Protein AF-A0A3C1NHT1-F1 (afdb_monomer)

Solvent-accessible surface area (backbone atoms only — not comparable to full-atom values): 5479 Å² total; per-residue (Å²): 136,80,78,82,77,90,65,84,77,73,46,73,69,42,51,49,24,50,51,50,23,46,54,56,49,50,52,50,53,50,70,74,44,83,74,85,46,73,70,60,48,53,52,49,54,51,52,51,52,51,50,50,52,51,43,41,73,72,68,49,60,51,35,68,58,48,34,50,53,43,55,72,67,50,74,67,88,80,75,82,70,76,88,74,79,85,89,131

Secondary structure (DSSP, 8-state):
-PPP--S----HHHHHHHHHHHHHHHHHHHHH--S--HHHHHHHHHHHHHHHHHHHHTT---HHHHHHHHHHHS--TT----------

Mean predicted aligned error: 11.05 Å

Structure (mmCIF, N/CA/C/O backbone):
data_AF-A0A3C1NHT1-F1
#
_entry.id   AF-A0A3C1NHT1-F1
#
loop_
_atom_site.group_PDB
_atom_site.id
_atom_site.type_symbol
_atom_site.label_atom_id
_atom_site.label_alt_id
_atom_site.label_comp_id
_atom_site.label_asym_id
_atom_site.label_entity_id
_atom_site.label_seq_id
_atom_site.pdbx_PDB_ins_code
_atom_site.Cartn_x
_atom_site.Cartn_y
_atom_site.Cartn_z
_atom_site.occupancy
_atom_site.B_iso_or_equiv
_atom_site.auth_seq_id
_atom_site.auth_comp_id
_atom_site.auth_asym_id
_atom_site.auth_atom_id
_atom_site.pdbx_PDB_model_num
ATOM 1 N N . MET A 1 1 ? -25.401 18.890 17.629 1.00 41.22 1 MET A N 1
ATOM 2 C CA . MET A 1 1 ? -25.029 17.580 17.056 1.00 41.22 1 MET A CA 1
ATOM 3 C C . MET A 1 1 ? -24.296 17.858 15.760 1.00 41.22 1 MET A C 1
ATOM 5 O O . MET A 1 1 ? -24.938 18.216 14.784 1.00 41.22 1 MET A O 1
ATOM 9 N N . SER A 1 2 ? -22.965 17.821 15.782 1.00 47.41 2 SER A N 1
ATOM 10 C CA . SER A 1 2 ? -22.165 17.898 14.555 1.00 47.41 2 SER A CA 1
ATOM 11 C C . SER A 1 2 ? -22.128 16.508 13.907 1.00 47.41 2 SER A C 1
ATOM 13 O O . SER A 1 2 ? -22.124 15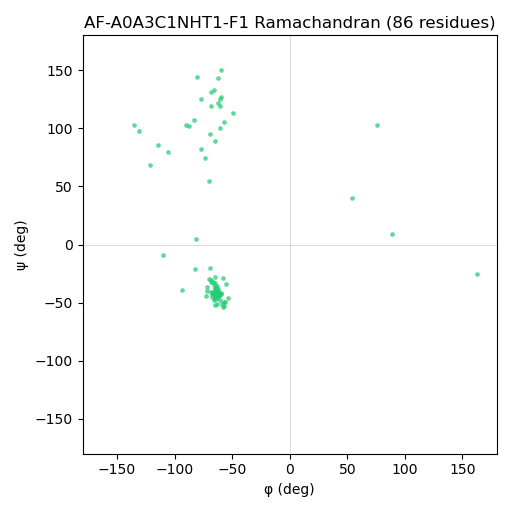.522 14.649 1.00 47.41 2 SER A O 1
ATOM 15 N N . PRO A 1 3 ? -22.142 16.399 12.568 1.00 49.28 3 PRO A N 1
ATOM 16 C CA . PRO A 1 3 ? -22.047 15.110 11.893 1.00 49.28 3 PRO A CA 1
ATOM 17 C C . PRO A 1 3 ? -20.702 14.448 12.233 1.00 49.28 3 PRO A C 1
ATOM 19 O O . PRO A 1 3 ? -19.704 15.166 12.359 1.00 49.28 3 PRO A O 1
ATOM 22 N N . PRO A 1 4 ? -20.652 13.111 12.400 1.00 53.38 4 PRO A N 1
ATOM 23 C CA . PRO A 1 4 ? -19.398 12.418 12.642 1.00 53.38 4 PRO A CA 1
ATOM 24 C C . PRO A 1 4 ? -18.481 12.691 11.457 1.00 53.38 4 PRO A C 1
ATOM 26 O O . PRO A 1 4 ? -18.871 12.555 10.296 1.00 53.38 4 PRO A O 1
ATOM 29 N N . HIS A 1 5 ? -17.279 13.160 11.758 1.00 49.34 5 HIS A N 1
ATOM 30 C CA . HIS A 1 5 ? -16.265 13.428 10.765 1.00 49.34 5 HIS A CA 1
ATOM 31 C C . HIS A 1 5 ? -15.935 12.121 10.038 1.00 49.34 5 HIS A C 1
ATOM 33 O O . HIS A 1 5 ? -15.150 11.316 10.515 1.00 49.34 5 HIS A O 1
ATOM 39 N N . ALA A 1 6 ? -16.495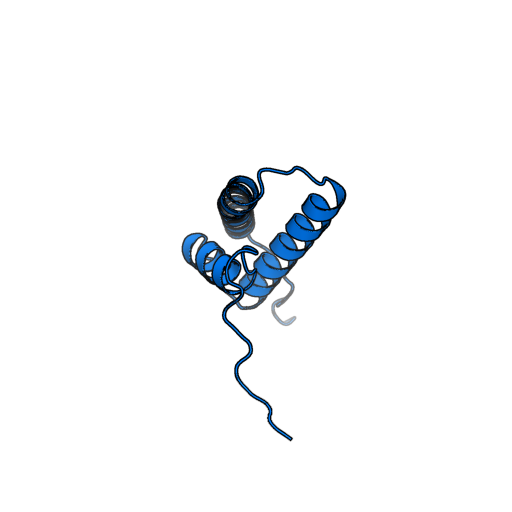 11.927 8.8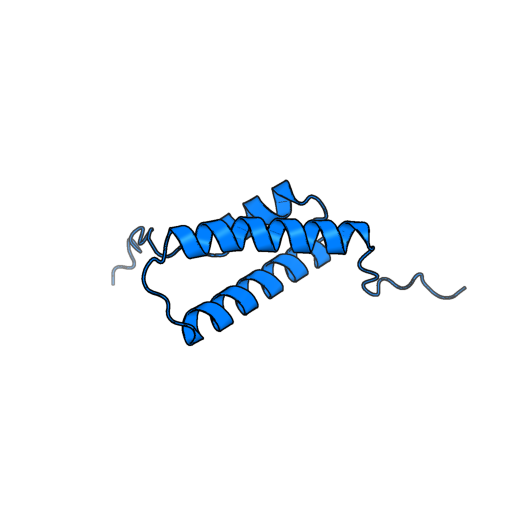45 1.00 49.88 6 ALA A N 1
ATOM 40 C CA . ALA A 1 6 ? -15.934 11.043 7.828 1.00 49.88 6 ALA A CA 1
ATOM 41 C C . ALA A 1 6 ? -14.637 11.673 7.282 1.00 49.88 6 ALA A C 1
ATOM 43 O O . ALA A 1 6 ? -14.514 11.967 6.096 1.00 49.88 6 ALA A O 1
ATOM 44 N N . ARG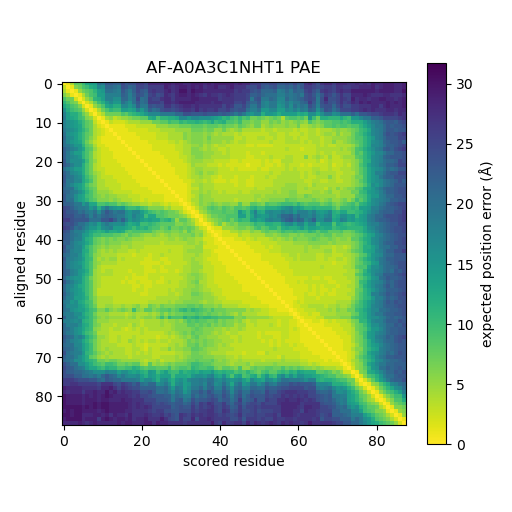 A 1 7 ? -13.698 12.000 8.175 1.00 50.84 7 ARG A N 1
ATOM 45 C CA . ARG A 1 7 ? -12.426 12.639 7.849 1.00 50.84 7 ARG A CA 1
ATOM 46 C C . ARG A 1 7 ? -11.301 11.737 8.329 1.00 50.84 7 ARG A C 1
ATOM 48 O O . ARG A 1 7 ? -10.552 12.106 9.213 1.00 50.84 7 ARG A O 1
ATOM 55 N N . ASN A 1 8 ? -11.172 10.593 7.665 1.00 58.22 8 ASN A N 1
ATOM 56 C CA . ASN A 1 8 ? -9.862 10.016 7.383 1.00 58.22 8 ASN A CA 1
ATOM 57 C C . ASN A 1 8 ? -8.943 9.816 8.610 1.00 58.22 8 ASN A C 1
ATOM 59 O O . ASN A 1 8 ? -7.739 10.069 8.535 1.00 58.22 8 ASN A O 1
ATOM 63 N N . ASP A 1 9 ? -9.508 9.374 9.734 1.00 63.16 9 ASP A N 1
ATOM 64 C CA . ASP A 1 9 ? -8.746 8.910 10.890 1.00 63.16 9 ASP A CA 1
ATOM 65 C C . ASP A 1 9 ? -8.233 7.502 10.576 1.00 63.16 9 ASP A C 1
ATOM 67 O O . ASP A 1 9 ? -8.856 6.494 10.923 1.00 63.16 9 ASP A O 1
ATOM 71 N N . PHE A 1 10 ? -7.113 7.421 9.849 1.00 70.50 10 PHE A N 1
ATOM 72 C CA . PHE A 1 10 ? -6.386 6.163 9.723 1.00 70.50 10 PHE A CA 1
ATOM 73 C C . PHE A 1 10 ? -6.027 5.701 11.135 1.00 70.50 10 PHE A C 1
ATOM 75 O O . PHE A 1 10 ? -5.165 6.280 11.797 1.00 70.50 10 PHE A O 1
ATOM 82 N N . SER A 1 11 ? -6.737 4.681 11.613 1.00 82.50 11 SER A N 1
ATOM 83 C CA . SER A 1 11 ? -6.464 4.076 12.912 1.00 82.50 11 SER A CA 1
ATOM 84 C C . SER A 1 11 ? -5.028 3.541 12.921 1.00 82.50 11 SER A C 1
ATOM 86 O O . SER A 1 11 ? -4.529 3.140 11.867 1.00 82.50 11 SER A O 1
ATOM 88 N N . PRO A 1 12 ? -4.344 3.500 14.076 1.00 83.44 12 PRO A N 1
ATOM 89 C CA . PRO A 1 12 ? -2.976 2.985 14.150 1.00 83.44 12 PRO A CA 1
ATOM 90 C C . PRO A 1 12 ? -2.860 1.561 13.584 1.00 83.44 12 PRO A C 1
ATOM 92 O O . PRO A 1 12 ? -1.876 1.248 12.927 1.00 83.44 12 PRO A O 1
ATOM 95 N N . GLU A 1 13 ? -3.899 0.740 13.748 1.00 85.25 13 GLU A N 1
ATOM 96 C CA . GLU A 1 13 ? -3.995 -0.606 13.164 1.00 85.25 13 GLU A CA 1
ATOM 97 C C . GLU A 1 13 ? -4.043 -0.585 11.627 1.00 85.25 13 GLU A C 1
ATOM 99 O O . GLU A 1 13 ? -3.412 -1.405 10.969 1.00 85.25 13 GLU A O 1
ATOM 104 N N . LEU A 1 14 ? -4.742 0.389 11.038 1.00 84.44 14 LEU A N 1
ATOM 105 C CA . LEU A 1 14 ? -4.812 0.558 9.586 1.00 84.44 14 LEU A CA 1
ATOM 106 C C . LEU A 1 14 ? -3.488 1.084 9.020 1.00 84.44 14 LEU A C 1
ATOM 108 O O . LEU A 1 14 ? -3.064 0.660 7.950 1.00 84.44 14 LEU A O 1
ATOM 112 N N . LEU A 1 15 ? -2.805 1.974 9.744 1.00 86.69 15 LEU A N 1
ATOM 113 C CA . LEU A 1 15 ? -1.460 2.422 9.377 1.00 86.69 15 LEU A CA 1
ATOM 114 C C . LEU A 1 15 ? -0.447 1.269 9.421 1.00 86.69 15 LEU A C 1
ATOM 116 O O . LEU A 1 15 ? 0.406 1.183 8.537 1.00 86.69 15 LEU A O 1
ATOM 120 N N . ASP A 1 16 ? -0.561 0.375 10.405 1.00 88.69 16 ASP A N 1
ATOM 121 C CA . ASP A 1 16 ? 0.270 -0.827 10.496 1.00 88.69 16 ASP A CA 1
ATOM 122 C C . ASP A 1 16 ? -0.004 -1.781 9.323 1.00 88.69 16 ASP A C 1
ATOM 124 O O . ASP A 1 16 ? 0.927 -2.171 8.617 1.00 88.69 16 ASP A O 1
ATOM 128 N N . ALA A 1 17 ? -1.280 -2.035 9.010 1.00 87.81 17 ALA A N 1
ATOM 129 C CA . ALA A 1 17 ? -1.682 -2.845 7.860 1.00 87.81 17 ALA A CA 1
ATOM 130 C C . ALA A 1 17 ? -1.187 -2.265 6.521 1.00 87.81 17 ALA A C 1
ATOM 132 O O . ALA A 1 17 ? -0.683 -3.003 5.672 1.00 87.81 17 ALA A O 1
ATOM 133 N N . LEU A 1 18 ? -1.274 -0.942 6.336 1.00 88.12 18 LEU A N 1
ATOM 134 C CA . LEU A 1 18 ? -0.750 -0.244 5.157 1.00 88.12 18 LEU A CA 1
ATOM 135 C C . LEU A 1 18 ? 0.773 -0.377 5.053 1.00 88.12 18 LEU A C 1
ATOM 137 O O . LEU A 1 18 ? 1.293 -0.659 3.974 1.00 88.12 18 LEU A O 1
ATOM 141 N N . SER A 1 19 ? 1.488 -0.207 6.168 1.00 89.31 19 SER A N 1
ATOM 142 C CA . SER A 1 19 ? 2.945 -0.358 6.232 1.00 89.31 19 SER A CA 1
ATOM 143 C C . SER A 1 19 ? 3.382 -1.797 5.939 1.00 89.31 19 SER A C 1
ATOM 145 O O . SER A 1 19 ? 4.333 -2.026 5.185 1.00 89.31 19 SER A O 1
ATOM 147 N N . GLN A 1 20 ? 2.665 -2.785 6.478 1.00 89.88 20 GLN A N 1
ATOM 148 C CA . GLN A 1 20 ? 2.920 -4.194 6.206 1.00 89.88 20 GLN A CA 1
ATOM 149 C C . GLN A 1 20 ? 2.692 -4.516 4.724 1.00 89.88 20 GLN A C 1
ATOM 151 O O . GLN A 1 20 ? 3.592 -5.043 4.067 1.00 89.88 20 GLN A O 1
ATOM 156 N N . ALA A 1 21 ? 1.534 -4.138 4.175 1.00 89.44 21 ALA A N 1
ATOM 157 C CA . ALA A 1 21 ? 1.211 -4.356 2.768 1.00 89.44 21 ALA A CA 1
ATOM 158 C C . ALA A 1 21 ? 2.223 -3.663 1.842 1.00 89.44 21 ALA A C 1
ATOM 160 O O . ALA A 1 21 ? 2.687 -4.266 0.874 1.00 89.44 21 ALA A O 1
ATOM 161 N N . PHE A 1 22 ? 2.638 -2.436 2.173 1.00 89.62 22 PHE A N 1
ATOM 162 C CA . PHE A 1 22 ? 3.683 -1.718 1.448 1.00 89.62 22 PHE A CA 1
ATOM 163 C C . PHE A 1 22 ? 4.990 -2.511 1.416 1.00 89.62 22 PHE A C 1
ATOM 165 O O . PHE A 1 22 ? 5.537 -2.748 0.343 1.00 89.62 22 PHE A O 1
ATOM 172 N N . ASN A 1 23 ? 5.491 -2.948 2.574 1.00 89.62 23 ASN A N 1
ATOM 173 C CA . ASN A 1 23 ? 6.765 -3.660 2.655 1.00 89.62 23 ASN A CA 1
ATOM 174 C C . ASN A 1 23 ? 6.732 -5.000 1.910 1.00 89.62 23 ASN A C 1
ATOM 176 O O . ASN A 1 23 ? 7.696 -5.339 1.220 1.00 89.62 23 ASN A O 1
ATOM 180 N N . GLU A 1 24 ? 5.627 -5.740 2.011 1.00 89.19 24 GLU A N 1
ATOM 181 C CA . GLU A 1 24 ? 5.450 -7.010 1.305 1.00 89.19 24 GLU A CA 1
ATOM 182 C C . GLU A 1 24 ? 5.404 -6.817 -0.215 1.00 89.19 24 GLU A C 1
ATOM 184 O O . GLU A 1 24 ? 6.127 -7.497 -0.946 1.00 89.19 24 GLU A O 1
ATOM 189 N N . VAL A 1 25 ? 4.607 -5.862 -0.707 1.00 87.06 25 VAL A N 1
ATOM 190 C CA . VAL A 1 25 ? 4.507 -5.571 -2.146 1.00 87.06 25 VAL A CA 1
ATOM 191 C C . VAL A 1 25 ? 5.824 -5.008 -2.680 1.00 87.06 25 VAL A C 1
ATOM 193 O O . VAL A 1 25 ? 6.298 -5.427 -3.736 1.00 87.06 25 VAL A O 1
ATOM 196 N N . TRP A 1 26 ? 6.476 -4.119 -1.930 1.00 86.81 26 TRP A N 1
ATOM 197 C CA . TRP A 1 26 ? 7.768 -3.552 -2.303 1.00 86.81 26 TRP A CA 1
ATOM 198 C C . TRP A 1 26 ? 8.875 -4.610 -2.383 1.00 86.81 26 TRP A C 1
ATOM 200 O O . TRP A 1 26 ? 9.743 -4.540 -3.254 1.00 86.81 26 TRP A O 1
ATOM 210 N N . ALA A 1 27 ? 8.856 -5.619 -1.508 1.00 86.88 27 ALA A N 1
ATOM 211 C CA . ALA A 1 27 ? 9.781 -6.745 -1.592 1.00 86.88 27 ALA A CA 1
ATOM 212 C C . ALA A 1 27 ? 9.599 -7.543 -2.893 1.00 86.88 27 ALA A C 1
ATOM 214 O O . ALA A 1 27 ? 10.597 -7.894 -3.522 1.00 86.88 27 ALA A O 1
ATOM 215 N N . VAL A 1 28 ? 8.353 -7.765 -3.327 1.00 85.12 28 VAL A N 1
ATOM 216 C CA . VAL A 1 28 ? 8.049 -8.425 -4.607 1.00 85.12 28 VAL A CA 1
ATOM 217 C C . VAL A 1 28 ? 8.534 -7.571 -5.779 1.00 85.12 28 VAL A C 1
ATOM 219 O O . VAL A 1 28 ? 9.322 -8.051 -6.586 1.00 85.12 28 VAL A O 1
ATOM 222 N N . ILE A 1 29 ? 8.171 -6.285 -5.834 1.00 80.75 29 ILE A N 1
ATOM 223 C CA . ILE A 1 29 ? 8.613 -5.364 -6.900 1.00 80.75 29 ILE A CA 1
ATOM 224 C C . ILE A 1 29 ? 10.146 -5.363 -7.029 1.00 80.75 29 ILE A C 1
ATOM 226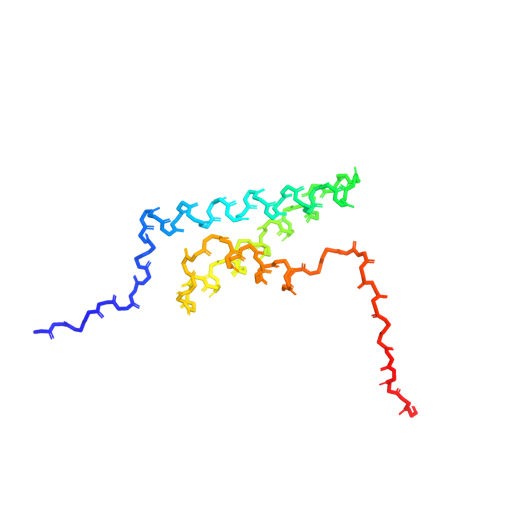 O O . ILE A 1 29 ? 10.680 -5.499 -8.131 1.00 80.75 29 ILE A O 1
ATOM 230 N N . ARG A 1 30 ? 10.872 -5.281 -5.906 1.00 81.00 30 ARG A N 1
ATOM 231 C CA . ARG A 1 30 ? 12.344 -5.328 -5.906 1.00 81.00 30 ARG A CA 1
ATOM 232 C C . ARG A 1 30 ? 12.912 -6.669 -6.362 1.00 81.00 30 ARG A C 1
ATOM 234 O O . ARG A 1 30 ? 13.962 -6.683 -6.992 1.00 81.00 30 ARG A O 1
ATOM 241 N N . ALA A 1 31 ? 12.254 -7.784 -6.050 1.00 82.50 31 ALA A N 1
ATOM 242 C CA . ALA A 1 31 ? 12.696 -9.103 -6.501 1.00 82.50 31 ALA A CA 1
ATOM 243 C C . ALA A 1 31 ? 12.575 -9.265 -8.028 1.00 82.50 31 ALA A C 1
ATOM 245 O O . ALA A 1 31 ? 13.398 -9.946 -8.635 1.00 82.50 31 ALA A O 1
ATOM 246 N N . HIS A 1 32 ? 11.586 -8.613 -8.647 1.00 77.00 32 HIS A N 1
ATOM 247 C CA . HIS A 1 32 ? 11.366 -8.645 -10.096 1.00 77.00 32 HIS A CA 1
ATOM 248 C C . HIS A 1 32 ? 12.242 -7.652 -10.883 1.00 77.00 32 HIS A C 1
ATOM 250 O O . HIS A 1 32 ? 12.492 -7.868 -12.068 1.00 77.00 32 HIS A O 1
ATOM 256 N N . HIS A 1 33 ? 12.765 -6.602 -10.241 1.00 66.56 33 HIS A N 1
ATOM 257 C CA . HIS A 1 33 ? 13.640 -5.611 -10.876 1.00 66.56 33 HIS A CA 1
ATOM 258 C C . HIS A 1 33 ? 15.066 -5.649 -10.299 1.00 66.56 33 HIS A C 1
ATOM 260 O O . HIS A 1 33 ? 15.401 -4.856 -9.420 1.00 66.56 33 HIS A O 1
ATOM 266 N N . PRO A 1 34 ? 15.950 -6.527 -10.812 1.00 62.50 34 PRO A N 1
ATOM 267 C CA . PRO A 1 34 ? 17.334 -6.623 -10.338 1.00 62.50 34 PRO A CA 1
ATOM 268 C C . PRO A 1 34 ? 18.189 -5.398 -10.702 1.00 62.50 34 PRO A C 1
ATOM 270 O O . PRO A 1 34 ? 19.226 -5.157 -10.084 1.00 62.50 34 PRO A O 1
ATOM 273 N N . LEU A 1 35 ? 17.767 -4.615 -11.700 1.00 64.44 35 LEU A N 1
ATOM 274 C CA . LEU A 1 35 ? 18.415 -3.363 -12.078 1.00 64.44 35 LEU A CA 1
ATOM 275 C C . LEU A 1 35 ? 17.831 -2.227 -11.237 1.00 64.44 35 LEU A C 1
ATOM 277 O O . LEU A 1 35 ? 16.726 -1.753 -11.502 1.00 64.44 35 LEU A O 1
ATOM 281 N N . ARG A 1 36 ? 18.589 -1.812 -10.219 1.00 63.62 36 ARG A N 1
ATOM 282 C CA . ARG A 1 36 ? 18.280 -0.630 -9.413 1.00 63.62 36 ARG A CA 1
ATOM 283 C C . ARG A 1 36 ? 18.306 0.618 -10.283 1.00 63.62 36 ARG A C 1
ATOM 285 O O . ARG A 1 36 ? 19.333 0.947 -10.872 1.00 63.62 36 ARG A O 1
ATOM 292 N N . ASP A 1 37 ? 17.180 1.307 -10.311 1.00 76.44 37 ASP A N 1
ATOM 293 C CA . ASP A 1 37 ? 17.033 2.636 -10.881 1.00 76.44 37 ASP A CA 1
ATOM 294 C C . ASP A 1 37 ? 16.315 3.462 -9.816 1.00 76.44 37 ASP A C 1
ATOM 296 O O . ASP A 1 37 ? 15.099 3.360 -9.658 1.00 76.44 37 ASP A O 1
ATOM 300 N N . ASP A 1 38 ? 17.085 4.219 -9.029 1.00 72.12 38 ASP A N 1
ATOM 301 C CA . ASP A 1 38 ? 16.577 4.941 -7.856 1.00 72.12 38 ASP A CA 1
ATOM 302 C C . ASP A 1 38 ? 15.446 5.923 -8.215 1.00 72.12 38 ASP A C 1
ATOM 304 O O . ASP A 1 38 ? 14.553 6.168 -7.403 1.00 72.12 38 ASP A O 1
ATOM 308 N N . SER A 1 39 ? 15.440 6.451 -9.447 1.00 76.00 39 SER A N 1
ATOM 309 C CA . SER A 1 39 ? 14.368 7.332 -9.926 1.00 76.00 39 SER A CA 1
ATOM 310 C C . SER A 1 39 ? 13.079 6.555 -10.187 1.00 76.00 39 SER A C 1
ATOM 312 O O . SER A 1 39 ? 12.005 6.976 -9.754 1.00 76.00 39 SER A O 1
ATOM 314 N N . LYS A 1 40 ? 13.175 5.385 -10.830 1.00 77.75 40 LYS A N 1
ATOM 315 C CA . LYS A 1 40 ? 12.016 4.500 -11.038 1.00 77.75 40 LYS A CA 1
ATOM 316 C C . LYS A 1 40 ? 11.523 3.884 -9.736 1.00 77.75 40 LYS A C 1
ATOM 318 O O . LYS A 1 40 ? 10.328 3.654 -9.579 1.00 77.75 40 LYS A O 1
ATOM 323 N N . ASP A 1 41 ? 12.419 3.631 -8.791 1.00 81.81 41 ASP A N 1
ATOM 324 C CA . ASP A 1 41 ? 12.055 3.082 -7.492 1.00 81.81 41 ASP A CA 1
ATOM 325 C C . ASP A 1 41 ? 11.244 4.086 -6.668 1.00 81.81 41 ASP A C 1
ATOM 327 O O . ASP A 1 41 ? 10.213 3.712 -6.110 1.00 81.81 41 ASP A O 1
ATOM 331 N N . ALA A 1 42 ? 11.624 5.367 -6.666 1.00 81.69 42 ALA A N 1
ATOM 332 C CA . ALA A 1 42 ? 10.843 6.421 -6.018 1.00 81.69 42 ALA A CA 1
ATOM 333 C C . ALA A 1 42 ? 9.441 6.585 -6.641 1.00 81.69 42 ALA A C 1
ATOM 335 O O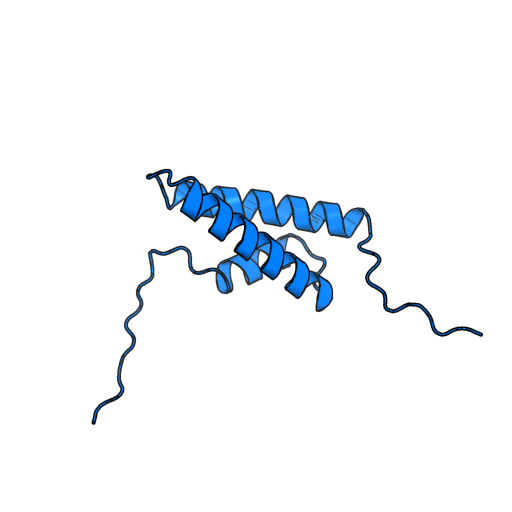 . ALA A 1 42 ? 8.450 6.749 -5.921 1.00 81.69 42 ALA A O 1
ATOM 336 N N . GLU A 1 43 ? 9.336 6.497 -7.970 1.00 84.19 43 GLU A N 1
ATOM 337 C CA . GLU A 1 43 ? 8.052 6.550 -8.678 1.00 84.19 43 GLU A CA 1
ATOM 338 C C . GLU A 1 43 ? 7.161 5.350 -8.320 1.00 84.19 43 GLU A C 1
ATOM 340 O O . GLU A 1 43 ? 5.995 5.526 -7.959 1.00 84.19 43 GLU A O 1
ATOM 345 N N . ARG A 1 44 ? 7.723 4.135 -8.301 1.00 83.31 44 ARG A N 1
ATOM 346 C CA . ARG A 1 44 ? 7.005 2.914 -7.902 1.00 83.31 44 ARG A CA 1
ATOM 347 C C . ARG A 1 44 ? 6.562 2.946 -6.443 1.00 83.31 44 ARG A C 1
ATOM 349 O O . ARG A 1 44 ? 5.433 2.567 -6.152 1.00 83.31 44 ARG A O 1
ATOM 356 N N . GLN A 1 45 ? 7.410 3.411 -5.526 1.00 85.94 45 GLN A N 1
ATOM 357 C CA . GLN A 1 45 ? 7.043 3.576 -4.114 1.00 85.94 45 GLN A CA 1
ATOM 358 C C . GLN A 1 45 ? 5.907 4.588 -3.937 1.00 85.94 45 GLN A C 1
ATOM 360 O O . GLN A 1 45 ? 5.003 4.377 -3.124 1.00 85.94 45 GLN A O 1
ATOM 365 N N . SER A 1 46 ? 5.925 5.669 -4.718 1.00 86.62 46 SER A N 1
ATOM 366 C CA . SER A 1 46 ? 4.868 6.682 -4.707 1.00 86.62 46 SER A CA 1
ATOM 367 C C . SER A 1 46 ? 3.551 6.120 -5.249 1.00 86.62 46 SER A C 1
ATOM 369 O O . SER A 1 46 ? 2.505 6.298 -4.622 1.00 86.62 46 SER A O 1
ATOM 371 N N . ALA A 1 47 ? 3.599 5.390 -6.368 1.00 87.31 47 ALA A N 1
ATOM 372 C CA . ALA A 1 47 ? 2.441 4.707 -6.942 1.00 87.31 47 ALA A CA 1
ATOM 373 C C . ALA A 1 47 ? 1.852 3.677 -5.965 1.00 87.31 47 ALA A C 1
ATOM 375 O O . ALA A 1 47 ? 0.657 3.714 -5.682 1.00 87.31 47 ALA A O 1
ATOM 376 N N . LEU A 1 48 ? 2.705 2.840 -5.365 1.00 88.25 48 LEU A N 1
ATOM 377 C CA . LEU A 1 48 ? 2.335 1.856 -4.348 1.00 88.25 48 LEU A CA 1
ATOM 378 C C . LEU A 1 48 ? 1.623 2.505 -3.151 1.00 88.25 48 LEU A C 1
ATOM 380 O O . LEU A 1 48 ? 0.541 2.072 -2.757 1.00 88.25 48 LEU A O 1
ATOM 384 N N . SER A 1 49 ? 2.202 3.574 -2.598 1.00 88.19 49 SER A N 1
ATOM 385 C CA . SER A 1 49 ? 1.616 4.295 -1.461 1.00 88.19 49 SER A CA 1
ATOM 386 C C . SER A 1 49 ? 0.245 4.874 -1.807 1.00 88.19 49 SER A C 1
ATOM 388 O O . SER A 1 49 ? -0.693 4.768 -1.018 1.00 88.19 49 SER A O 1
ATOM 390 N N . ARG A 1 50 ? 0.105 5.460 -3.002 1.00 88.62 50 ARG A N 1
ATOM 391 C CA . ARG A 1 50 ? -1.157 6.039 -3.468 1.00 88.62 50 ARG A CA 1
ATOM 392 C C . ARG A 1 50 ? -2.248 4.979 -3.607 1.00 88.62 50 ARG A C 1
ATOM 394 O O . ARG A 1 50 ? -3.350 5.200 -3.115 1.00 88.62 50 ARG A O 1
ATOM 401 N N . THR A 1 51 ? -1.939 3.836 -4.217 1.00 88.88 51 THR A N 1
ATOM 402 C CA . THR A 1 51 ? -2.889 2.726 -4.376 1.00 88.88 51 THR A CA 1
ATOM 403 C C . THR A 1 51 ? -3.346 2.183 -3.025 1.00 88.88 51 THR A C 1
ATOM 405 O O . THR A 1 51 ? -4.541 2.009 -2.808 1.00 88.88 51 THR A O 1
ATOM 408 N N . LEU A 1 52 ? -2.426 1.982 -2.081 1.00 87.75 52 LEU A N 1
ATOM 409 C CA . LEU A 1 52 ? -2.763 1.511 -0.736 1.00 87.75 52 LEU A CA 1
ATOM 410 C C . LEU A 1 52 ? -3.683 2.490 0.012 1.00 87.75 52 LEU A C 1
ATOM 412 O O . LEU A 1 52 ? -4.677 2.073 0.607 1.00 87.75 52 LEU A O 1
ATOM 416 N N . ILE A 1 53 ? -3.399 3.793 -0.066 1.00 87.56 53 ILE A N 1
ATOM 417 C CA . ILE A 1 53 ? -4.242 4.843 0.526 1.00 87.56 53 ILE A CA 1
ATOM 418 C C . ILE A 1 53 ? -5.631 4.870 -0.123 1.00 87.56 53 ILE A C 1
ATOM 420 O O . ILE A 1 53 ? -6.631 5.034 0.575 1.00 87.56 53 ILE A O 1
ATOM 424 N N . GLU A 1 54 ? -5.715 4.700 -1.442 1.00 88.12 54 GLU A N 1
ATOM 425 C CA . GLU A 1 54 ? -6.986 4.656 -2.168 1.00 88.12 54 GLU A CA 1
ATOM 426 C C . GLU A 1 54 ? -7.829 3.441 -1.754 1.00 88.12 54 GLU A C 1
ATOM 428 O O . GLU A 1 54 ? -9.012 3.583 -1.446 1.00 88.12 54 GLU A O 1
ATOM 433 N N . LEU A 1 55 ? -7.215 2.259 -1.647 1.00 87.00 55 LEU A N 1
ATOM 434 C CA . LEU A 1 55 ? -7.884 1.048 -1.168 1.00 87.00 55 LEU A CA 1
ATOM 435 C C . LEU A 1 55 ? -8.385 1.208 0.275 1.00 87.00 55 LEU A C 1
ATOM 437 O O . LEU A 1 55 ? -9.534 0.870 0.565 1.00 87.00 55 LEU A O 1
ATOM 441 N N . ALA A 1 56 ? -7.574 1.791 1.158 1.00 85.31 56 ALA A N 1
ATOM 442 C CA . ALA A 1 56 ? -7.990 2.092 2.525 1.00 85.31 56 ALA A CA 1
ATOM 443 C C . ALA A 1 56 ? -9.114 3.135 2.588 1.00 85.31 56 ALA A C 1
ATOM 445 O O . ALA A 1 56 ? -10.044 2.990 3.380 1.00 85.31 56 ALA A O 1
ATOM 446 N N . SER A 1 57 ? -9.090 4.138 1.708 1.00 84.62 57 SER A N 1
ATOM 447 C CA . SER A 1 57 ? -10.172 5.126 1.576 1.00 84.62 57 SER A CA 1
ATOM 448 C C . SER A 1 57 ? -11.483 4.490 1.096 1.00 84.62 57 SER A C 1
ATOM 450 O O . SER A 1 57 ? -12.561 4.958 1.454 1.00 84.62 57 SER A O 1
ATOM 452 N N . ASN A 1 58 ? -11.398 3.386 0.348 1.00 84.81 58 ASN A N 1
ATOM 453 C CA . ASN A 1 58 ? -12.536 2.561 -0.063 1.00 84.81 58 ASN A CA 1
ATOM 454 C C . ASN A 1 58 ? -12.997 1.566 1.024 1.00 84.81 58 ASN A C 1
ATOM 456 O O . ASN A 1 58 ? -13.889 0.755 0.777 1.00 84.81 58 ASN A O 1
ATOM 460 N N . GLY A 1 59 ? -12.412 1.618 2.226 1.00 83.81 59 GLY A N 1
ATOM 461 C CA . GLY A 1 59 ? -12.783 0.779 3.369 1.00 83.81 59 GLY A CA 1
ATOM 462 C C . GLY A 1 59 ? -12.049 -0.561 3.449 1.00 83.81 59 GLY A C 1
ATOM 463 O O . GLY A 1 59 ? -12.405 -1.396 4.280 1.00 83.81 59 GLY A O 1
ATOM 464 N N . ILE A 1 60 ? -11.028 -0.790 2.617 1.00 85.12 60 ILE A N 1
ATOM 465 C CA . ILE A 1 60 ? -10.204 -2.002 2.683 1.00 85.12 60 ILE A CA 1
ATOM 466 C C . ILE A 1 60 ? -9.125 -1.802 3.748 1.00 85.12 60 ILE A C 1
ATOM 468 O O . ILE A 1 60 ? -8.173 -1.056 3.546 1.00 85.12 60 ILE A O 1
ATOM 472 N N . ALA A 1 61 ? -9.273 -2.482 4.882 1.00 81.31 61 ALA A N 1
ATOM 473 C CA . ALA A 1 61 ? -8.332 -2.404 6.001 1.00 81.31 61 ALA A CA 1
ATOM 474 C C . ALA A 1 61 ? -7.515 -3.688 6.218 1.00 81.31 61 ALA A C 1
ATOM 476 O O . ALA A 1 61 ? -6.582 -3.693 7.015 1.00 81.31 61 ALA A O 1
ATOM 477 N N . ASP A 1 62 ? -7.865 -4.774 5.525 1.00 85.50 62 ASP A N 1
ATOM 478 C CA . ASP A 1 62 ? -7.168 -6.048 5.661 1.00 85.50 62 ASP A CA 1
ATOM 479 C C . ASP A 1 62 ? -5.827 -6.020 4.899 1.00 85.50 62 ASP A C 1
ATOM 481 O O . ASP A 1 62 ? -5.818 -5.730 3.698 1.00 85.50 62 ASP A O 1
ATOM 485 N N . PRO A 1 63 ? -4.690 -6.320 5.554 1.00 81.44 63 PRO A N 1
ATOM 486 C CA . PRO A 1 63 ? -3.371 -6.239 4.929 1.00 81.44 63 PRO A CA 1
ATOM 487 C C . PRO A 1 63 ? -3.185 -7.240 3.780 1.00 81.44 63 PRO A C 1
ATOM 489 O O . PRO A 1 63 ? -2.505 -6.923 2.799 1.00 81.44 63 PRO A O 1
ATOM 492 N N . ALA A 1 64 ? -3.800 -8.426 3.849 1.00 85.56 64 ALA A N 1
ATOM 493 C CA . ALA A 1 64 ? -3.705 -9.417 2.782 1.00 85.56 64 ALA A CA 1
ATOM 494 C C . ALA A 1 64 ? -4.514 -8.981 1.552 1.00 85.56 64 ALA A C 1
ATOM 496 O O . ALA A 1 64 ? -4.035 -9.104 0.421 1.00 85.56 64 ALA A O 1
ATOM 497 N N . GLU A 1 65 ? -5.700 -8.407 1.763 1.00 87.31 65 GLU A N 1
ATOM 498 C CA . GLU A 1 65 ? -6.527 -7.861 0.685 1.00 87.31 65 GLU A CA 1
ATOM 499 C C . GLU A 1 65 ? -5.892 -6.610 0.059 1.00 87.31 65 GLU A C 1
ATOM 501 O O . GLU A 1 65 ? -5.862 -6.486 -1.168 1.00 87.31 65 GLU A O 1
ATOM 506 N N . LEU A 1 66 ? -5.308 -5.722 0.875 1.00 87.12 66 LEU A N 1
ATOM 507 C CA . LEU A 1 66 ? -4.541 -4.562 0.412 1.00 87.12 66 LEU A CA 1
ATOM 508 C C . LEU A 1 66 ? -3.390 -4.994 -0.492 1.00 87.12 66 LEU A C 1
ATOM 510 O O . LEU A 1 66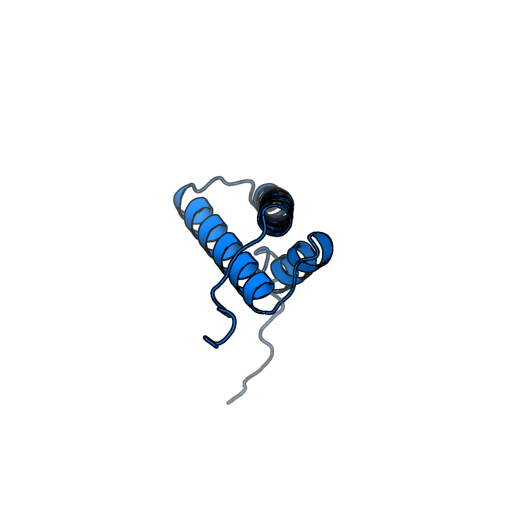 ? -3.253 -4.479 -1.603 1.00 87.12 66 LEU A O 1
ATOM 514 N N . ARG A 1 67 ? -2.593 -5.972 -0.053 1.00 85.94 67 ARG A N 1
ATOM 515 C CA . ARG A 1 67 ? -1.504 -6.541 -0.850 1.00 85.94 67 ARG A CA 1
ATOM 516 C C . ARG A 1 67 ? -2.016 -7.121 -2.161 1.00 85.94 67 ARG A C 1
ATOM 518 O O . ARG A 1 67 ? -1.472 -6.801 -3.215 1.00 85.94 67 ARG A O 1
ATOM 525 N N . LYS A 1 68 ? -3.040 -7.975 -2.106 1.00 86.94 68 LYS A N 1
ATOM 526 C CA . LYS A 1 68 ? -3.589 -8.645 -3.288 1.00 86.94 68 LYS A CA 1
ATOM 527 C C . LYS A 1 68 ? -4.068 -7.628 -4.324 1.00 86.94 68 LYS A C 1
ATOM 529 O O . LYS A 1 68 ? -3.593 -7.651 -5.453 1.00 86.94 68 LYS A O 1
ATOM 534 N N . ARG A 1 69 ? -4.927 -6.691 -3.917 1.00 86.75 69 ARG A N 1
ATOM 535 C CA . ARG A 1 69 ? -5.496 -5.664 -4.804 1.00 86.75 69 ARG A CA 1
ATOM 536 C C . ARG A 1 69 ? -4.442 -4.728 -5.364 1.00 86.75 69 ARG A C 1
ATOM 538 O O . ARG A 1 69 ? -4.522 -4.316 -6.516 1.00 86.75 69 ARG A O 1
ATOM 545 N N . THR A 1 70 ? -3.439 -4.407 -4.558 1.00 85.75 70 THR A N 1
ATOM 546 C CA . THR A 1 70 ? -2.316 -3.581 -4.991 1.00 85.75 70 THR A CA 1
ATOM 547 C C . 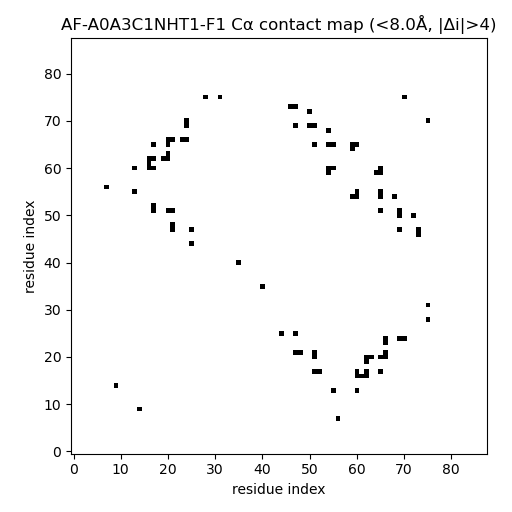THR A 1 70 ? -1.468 -4.301 -6.035 1.00 85.75 70 THR A C 1
ATOM 549 O O . THR A 1 70 ? -1.093 -3.676 -7.016 1.00 85.75 70 THR A O 1
ATOM 552 N N . LEU A 1 71 ? -1.210 -5.605 -5.880 1.00 81.75 71 LEU A N 1
ATOM 553 C CA . LEU A 1 71 ? -0.515 -6.416 -6.890 1.00 81.75 71 LEU A CA 1
ATOM 554 C C . LEU A 1 71 ? -1.346 -6.618 -8.166 1.00 81.75 71 LEU A C 1
ATOM 556 O O . LEU A 1 71 ? -0.777 -6.728 -9.243 1.00 81.75 71 LEU A O 1
ATOM 560 N N . GLU A 1 72 ? -2.677 -6.650 -8.059 1.00 83.44 72 GLU A N 1
ATOM 561 C CA . GLU A 1 72 ? -3.578 -6.650 -9.222 1.00 83.44 72 GLU A CA 1
ATOM 562 C C . GLU A 1 72 ? -3.581 -5.291 -9.951 1.00 83.44 72 GLU A C 1
ATOM 564 O O . GLU A 1 72 ? -3.800 -5.244 -11.158 1.00 83.44 72 GLU A O 1
ATOM 569 N N . THR A 1 73 ? -3.336 -4.188 -9.231 1.00 80.69 73 THR A N 1
ATOM 570 C CA . THR A 1 73 ? -3.414 -2.813 -9.761 1.00 80.69 73 THR A CA 1
ATOM 571 C C . THR A 1 73 ? -2.073 -2.281 -10.271 1.00 80.69 73 THR A C 1
ATOM 573 O O . THR A 1 73 ? -2.045 -1.582 -11.281 1.00 80.69 73 THR A O 1
ATOM 576 N N . LEU A 1 74 ? -0.961 -2.570 -9.584 1.00 76.88 74 LEU A N 1
ATOM 577 C CA . LEU A 1 74 ? 0.388 -2.270 -10.063 1.00 76.88 74 LEU A CA 1
ATOM 578 C C . LEU A 1 74 ? 0.892 -3.472 -10.869 1.00 76.88 74 LEU A C 1
ATOM 580 O O . LEU A 1 74 ? 1.318 -4.458 -10.261 1.00 76.88 74 LEU A O 1
ATOM 584 N N . PRO A 1 75 ? 0.899 -3.408 -12.212 1.00 64.81 75 PRO A N 1
ATOM 585 C CA . PRO A 1 75 ? 1.546 -4.439 -13.001 1.00 64.81 75 PRO A CA 1
ATOM 586 C C . PRO A 1 75 ? 3.033 -4.488 -12.632 1.00 64.81 75 PRO A C 1
ATOM 588 O O . PRO A 1 75 ? 3.771 -3.508 -12.758 1.00 64.81 75 PRO A O 1
ATOM 591 N N . LEU A 1 76 ? 3.462 -5.647 -12.138 1.00 60.69 76 LEU A N 1
ATOM 592 C CA . LEU A 1 76 ? 4.866 -6.011 -12.014 1.00 60.69 76 LEU A CA 1
ATOM 593 C C . LEU A 1 76 ? 5.368 -6.201 -13.443 1.00 60.69 76 LEU A C 1
ATOM 595 O O . LEU A 1 76 ? 5.106 -7.237 -14.048 1.00 60.69 76 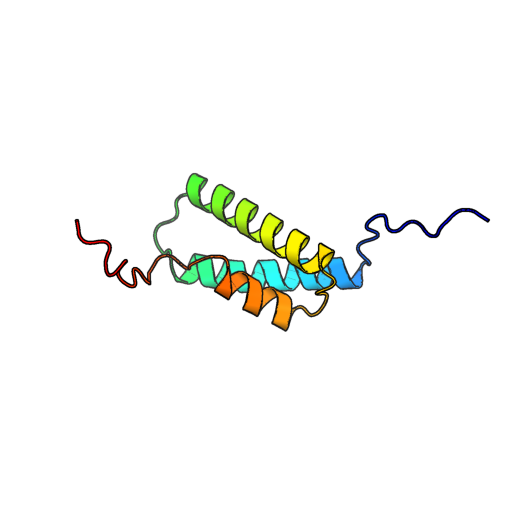LEU A O 1
ATOM 599 N N . ASP A 1 77 ? 5.965 -5.161 -14.015 1.00 52.34 77 ASP A N 1
ATOM 600 C CA . ASP A 1 77 ? 6.359 -5.135 -15.422 1.00 52.34 77 ASP A CA 1
ATOM 601 C C . ASP A 1 77 ? 7.136 -6.415 -15.788 1.00 52.34 77 ASP A C 1
ATOM 603 O O . ASP A 1 77 ? 8.201 -6.714 -15.238 1.00 52.34 77 ASP A O 1
ATOM 607 N N . GLY A 1 78 ? 6.493 -7.214 -16.640 1.00 44.62 78 GLY A N 1
ATOM 608 C CA . GLY A 1 78 ? 6.808 -8.610 -16.927 1.00 44.62 78 GLY A CA 1
ATOM 609 C C . GLY A 1 78 ? 5.653 -9.358 -17.605 1.00 44.62 78 GLY A C 1
ATOM 610 O O . GLY A 1 78 ? 5.915 -10.286 -18.364 1.00 44.62 78 GLY A O 1
ATOM 611 N N . ASP A 1 79 ? 4.400 -8.924 -17.419 1.00 37.78 79 ASP A N 1
ATOM 612 C CA . ASP A 1 79 ? 3.261 -9.390 -18.222 1.00 37.78 79 ASP A CA 1
ATOM 613 C C . ASP A 1 79 ? 2.835 -8.304 -19.218 1.00 37.78 79 ASP A C 1
ATOM 615 O O . ASP A 1 79 ? 1.882 -7.554 -19.022 1.00 37.78 79 ASP A O 1
ATOM 619 N N . VAL A 1 80 ? 3.580 -8.210 -20.319 1.00 46.72 80 VAL A N 1
ATOM 620 C CA . VAL A 1 80 ? 3.007 -7.726 -21.577 1.00 46.72 80 VAL A CA 1
ATOM 621 C C . VAL A 1 80 ? 2.109 -8.831 -22.132 1.00 46.72 80 VAL A C 1
ATOM 623 O O . VAL A 1 80 ? 2.472 -9.524 -23.080 1.00 46.72 80 VAL A O 1
ATOM 626 N N . SER A 1 81 ? 0.926 -9.026 -21.546 1.00 35.25 81 SER A N 1
ATOM 627 C CA . SER A 1 81 ? -0.141 -9.680 -22.299 1.00 35.25 81 SER A CA 1
ATOM 628 C C . SER A 1 81 ? -0.593 -8.731 -23.413 1.00 35.25 81 SER A C 1
ATOM 630 O O . SER A 1 81 ? -0.771 -7.532 -23.181 1.00 35.25 81 SER A O 1
ATOM 632 N N . PRO A 1 82 ? -0.701 -9.241 -24.651 1.00 41.06 82 PRO A N 1
ATOM 633 C CA . PRO A 1 82 ? -0.796 -8.430 -25.849 1.00 41.06 82 PRO A CA 1
ATOM 634 C C . PRO A 1 82 ? -2.106 -7.656 -25.827 1.00 41.06 82 PRO A C 1
ATOM 636 O O . PRO A 1 82 ? -3.171 -8.238 -25.612 1.00 41.06 82 PRO A O 1
ATOM 639 N N . VAL A 1 83 ? -2.043 -6.359 -26.127 1.00 43.97 83 VAL A N 1
ATOM 640 C CA . VAL A 1 83 ? -3.223 -5.654 -26.619 1.00 43.97 83 VAL A CA 1
ATOM 641 C C . VAL A 1 83 ? -3.570 -6.282 -27.976 1.00 43.97 83 VAL A C 1
ATOM 643 O O . VAL A 1 83 ? -3.026 -5.955 -29.027 1.00 43.97 83 VAL A O 1
ATOM 646 N N . VAL A 1 84 ? -4.385 -7.333 -27.924 1.00 53.38 84 VAL A N 1
ATOM 647 C CA . VAL A 1 84 ? -5.090 -7.878 -29.075 1.00 53.38 84 VAL A CA 1
ATOM 648 C C . VAL A 1 84 ? -6.127 -6.840 -29.476 1.00 53.38 84 VAL A C 1
ATOM 650 O O . VAL A 1 84 ? -7.019 -6.529 -28.695 1.00 53.38 84 VAL A O 1
ATOM 653 N N . GLY A 1 85 ? -5.981 -6.361 -30.711 1.00 47.09 85 GLY A N 1
ATOM 654 C CA . GLY A 1 85 ? -7.070 -5.904 -31.566 1.00 47.09 85 GLY A CA 1
ATOM 655 C C . GLY A 1 85 ? -7.665 -4.539 -31.240 1.00 47.09 85 GLY A C 1
ATOM 656 O O . GLY A 1 85 ? -8.563 -4.439 -30.416 1.00 47.09 85 GLY A O 1
ATOM 657 N N . ASP A 1 86 ? -7.289 -3.539 -32.032 1.00 47.19 86 ASP A N 1
ATOM 658 C CA . ASP A 1 86 ? -8.326 -2.845 -32.796 1.00 47.19 86 ASP A CA 1
ATOM 659 C C . ASP A 1 86 ? -7.819 -2.647 -34.230 1.00 47.19 86 ASP A C 1
ATOM 661 O O . ASP A 1 86 ? -6.892 -1.890 -34.517 1.00 47.19 86 ASP A O 1
ATOM 665 N N . GLU A 1 87 ? -8.361 -3.503 -35.087 1.00 50.78 87 GLU A N 1
ATOM 666 C CA . GLU A 1 87 ? -8.411 -3.389 -36.535 1.00 50.78 87 GLU A CA 1
ATOM 667 C C . GLU A 1 87 ? -9.178 -2.112 -36.899 1.00 50.78 87 GLU A C 1
ATOM 669 O O . GLU A 1 87 ? -10.309 -1.978 -36.449 1.00 50.78 87 GLU A O 1
ATOM 674 N N . VAL A 1 88 ? -8.586 -1.218 -37.705 1.00 55.84 88 VAL A N 1
ATOM 675 C CA . VAL A 1 88 ? -9.169 -0.619 -38.931 1.00 55.84 88 VAL A CA 1
ATOM 676 C C . VAL A 1 88 ? -8.130 0.182 -39.715 1.00 55.84 88 VAL A C 1
ATOM 678 O O . VAL A 1 88 ? -7.313 0.899 -39.095 1.00 55.84 88 VAL A O 1
#

Nearest PDB structures (foldseek):
  3lof-assembly3_F  TM=4.118E-01  e=2.048E+00  Homo sapiens
  8ogi-assembly1_B  TM=4.943E-01  e=4.796E+00  Homo sapiens
  7dey-assembly1_A  TM=4.934E-01  e=6.017E+00  Scheffersomyces stipitis CBS 6054
  5t16-assembly2_I  TM=4.378E-01  e=8.951E+00  Saccharomyces cerevisiae S288C

Foldseek 3Di:
DDPPPPPDPCDPLLVVLLVLLLVVLLVVLCVLCVDDDPVVSVVVSVLLSVQLSVCVNVVDRHSVVSNVVSCVVDPSPPDPPDPPDDDD

pLDDT: mean 74.55, std 16.19, range [35.25, 89.88]

Sequence (88 aa):
MSPPHARNDFSPELLDALSQAFNEVWAVIRAHHPLRDDSKDAERQSALSRTLIELASNGIADPAELRKRTLETLPLDGDVSPVVGDEV

Radius of gyration: 16.52 Å; Cα contacts (8 Å, |Δi|>4): 48; chains: 1; bounding box: 43×28×56 Å